Protein AF-A0A7S3U8T9-F1 (afdb_monomer)

Secondary structure (DSSP, 8-state):
-EETTTTEE--HHHHHHHHHTSS-HHHHHHHHEEEP-PPPPPSS---SSHHHHHHHHHHHHT--HHIIIIIIHHHHHHSSPPP--S---SPPGGG-SS---GGGG-PPP---SSSPPP-TTTSGGG----EEESPPPPTT--SGGGT--TTS--PEEEESSS---HHHH-

Structure (mmCIF, N/CA/C/O backbone):
data_AF-A0A7S3U8T9-F1
#
_entry.id   AF-A0A7S3U8T9-F1
#
loop_
_atom_site.group_PDB
_atom_site.id
_atom_site.type_symbol
_atom_site.label_atom_id
_atom_site.label_alt_id
_atom_site.label_comp_id
_atom_site.label_asym_id
_atom_site.label_entity_id
_atom_site.label_seq_id
_atom_site.pdbx_PDB_ins_code
_atom_site.Cartn_x
_atom_site.Cartn_y
_atom_site.Cartn_z
_atom_site.occupancy
_atom_site.B_iso_or_equiv
_atom_site.auth_seq_id
_atom_site.auth_comp_id
_atom_site.auth_asym_id
_atom_site.auth_atom_id
_atom_site.pdbx_PDB_model_num
ATOM 1 N N . SER A 1 1 ? -27.864 5.987 17.375 1.00 81.19 1 SER A N 1
ATOM 2 C CA . SER A 1 1 ? -28.529 4.664 17.308 1.00 81.19 1 SER A CA 1
ATOM 3 C C . SER A 1 1 ? -29.597 4.604 18.383 1.00 81.19 1 SER A C 1
ATOM 5 O O . SER A 1 1 ? -29.453 5.324 19.360 1.00 81.19 1 SER A O 1
ATOM 7 N N . ILE A 1 2 ? -30.648 3.801 18.229 1.00 90.06 2 ILE A N 1
ATOM 8 C CA . ILE A 1 2 ? -31.698 3.668 19.253 1.00 90.06 2 ILE A CA 1
ATOM 9 C C . ILE A 1 2 ? -31.486 2.351 20.003 1.00 90.06 2 ILE A C 1
ATOM 11 O O . ILE A 1 2 ? -31.355 1.302 19.371 1.00 90.06 2 ILE A O 1
ATOM 15 N N . ASP A 1 3 ? -31.452 2.402 21.333 1.00 90.38 3 ASP A N 1
ATOM 16 C CA . ASP A 1 3 ? -31.543 1.209 22.173 1.00 90.38 3 ASP A CA 1
ATOM 17 C C . ASP A 1 3 ? -33.023 0.847 22.339 1.00 90.38 3 ASP A C 1
ATOM 19 O O . ASP A 1 3 ? -33.784 1.548 22.998 1.00 90.38 3 ASP A O 1
ATOM 23 N N . LEU A 1 4 ? -33.455 -0.243 21.703 1.00 93.12 4 LEU A N 1
ATOM 24 C CA . LEU A 1 4 ? -34.861 -0.661 21.709 1.00 93.12 4 LEU A CA 1
ATOM 25 C C . LEU A 1 4 ? -35.335 -1.172 23.075 1.00 93.12 4 LEU A C 1
ATOM 27 O O . LEU A 1 4 ? -36.539 -1.264 23.298 1.00 93.12 4 LEU A O 1
ATOM 31 N N . SER A 1 5 ? -34.412 -1.532 23.970 1.00 92.19 5 SER A N 1
ATOM 32 C CA . SER A 1 5 ? -34.757 -2.028 25.301 1.00 92.19 5 SER A CA 1
ATOM 33 C C . SER A 1 5 ? -35.030 -0.893 26.285 1.00 92.19 5 SER A C 1
ATOM 35 O O . SER A 1 5 ? -35.955 -0.996 27.088 1.00 92.19 5 SER A O 1
ATOM 37 N N . THR A 1 6 ? -34.265 0.197 26.196 1.00 88.38 6 THR A N 1
ATOM 38 C CA . THR A 1 6 ? -34.438 1.388 27.043 1.00 88.38 6 THR A CA 1
ATOM 39 C C . THR A 1 6 ? -35.268 2.481 26.368 1.00 88.38 6 THR A C 1
ATOM 41 O O . THR A 1 6 ? -35.779 3.365 27.047 1.00 88.38 6 THR A O 1
ATOM 44 N N . GLY A 1 7 ? -35.439 2.416 25.044 1.00 90.56 7 GLY A N 1
ATOM 45 C CA . GLY A 1 7 ? -36.113 3.437 24.239 1.00 90.56 7 GLY A CA 1
ATOM 46 C C . GLY A 1 7 ? -35.272 4.697 24.010 1.00 90.56 7 GLY A C 1
ATOM 47 O O . GLY A 1 7 ? -35.795 5.697 23.522 1.00 90.56 7 GLY A O 1
ATOM 48 N N . GLU A 1 8 ? -33.987 4.677 24.364 1.00 90.88 8 GLU A N 1
ATOM 49 C CA . GLU A 1 8 ? -33.128 5.860 24.344 1.00 90.88 8 GLU A CA 1
ATOM 50 C C . GLU A 1 8 ? -32.396 6.024 23.008 1.00 90.88 8 GLU A C 1
ATOM 52 O O . GLU A 1 8 ? -31.903 5.064 22.403 1.00 90.88 8 GLU A O 1
ATOM 57 N N . LEU A 1 9 ? -32.283 7.276 22.560 1.00 93.00 9 LEU A N 1
ATOM 58 C CA . LEU A 1 9 ? -31.386 7.652 21.475 1.00 93.00 9 LEU A CA 1
ATOM 59 C C . LEU A 1 9 ? -29.978 7.835 22.045 1.00 93.00 9 LEU A C 1
ATOM 61 O O . LEU A 1 9 ? -29.757 8.684 22.901 1.00 93.00 9 LEU A O 1
ATOM 65 N N . VAL A 1 10 ? -29.025 7.062 21.535 1.00 92.50 10 VAL A N 1
ATOM 66 C CA . VAL A 1 10 ? -27.615 7.129 21.930 1.00 92.50 10 VAL A CA 1
ATOM 67 C C . VAL A 1 10 ? -26.796 7.742 20.795 1.00 92.50 10 VAL A C 1
ATOM 69 O O . VAL A 1 10 ? -26.878 7.281 19.644 1.00 92.50 10 VAL A O 1
ATOM 72 N N . GLU A 1 11 ? -26.003 8.767 21.106 1.00 94.94 11 GLU A N 1
ATOM 73 C CA . GLU A 1 11 ? -25.120 9.429 20.144 1.00 94.94 11 GLU A CA 1
ATOM 74 C C . GLU A 1 11 ? -23.893 8.574 19.786 1.00 94.94 11 GLU A C 1
ATOM 76 O O . GLU A 1 11 ? -23.513 7.638 20.492 1.00 94.94 11 GLU A O 1
ATOM 81 N N . ASP A 1 12 ? -23.257 8.884 18.654 1.00 95.44 12 ASP A N 1
ATOM 82 C CA . ASP A 1 12 ? -22.122 8.117 18.122 1.00 95.44 12 ASP A CA 1
ATOM 83 C C . ASP A 1 12 ? -20.931 8.053 19.099 1.00 95.44 12 ASP A C 1
ATOM 85 O O . ASP A 1 12 ? -20.367 6.979 19.334 1.00 95.44 12 ASP A O 1
ATOM 89 N N . MET A 1 13 ? -20.585 9.182 19.725 1.00 95.31 13 MET A N 1
ATOM 90 C CA . MET A 1 13 ? -19.470 9.256 20.675 1.00 95.31 13 MET A CA 1
ATOM 91 C C . MET A 1 13 ? -19.731 8.456 21.951 1.00 95.31 13 MET A C 1
ATOM 93 O O . MET A 1 13 ? -18.811 7.814 22.466 1.00 95.31 13 MET A O 1
ATOM 97 N N . ASP A 1 14 ? -20.973 8.428 22.429 1.00 93.38 14 ASP A N 1
ATOM 98 C CA . ASP A 1 14 ? -21.360 7.653 23.608 1.00 93.38 14 ASP A CA 1
ATOM 99 C C . ASP A 1 14 ? -21.287 6.152 23.327 1.00 93.38 14 ASP A C 1
ATOM 101 O O . ASP A 1 14 ? -20.745 5.386 24.129 1.00 93.38 14 ASP A O 1
ATOM 105 N N . ILE A 1 15 ? -21.746 5.725 22.143 1.00 93.75 15 ILE A N 1
ATOM 106 C CA . ILE A 1 15 ? -21.637 4.330 21.696 1.00 93.75 15 ILE A CA 1
ATOM 107 C C . ILE A 1 15 ? -20.165 3.914 21.637 1.00 93.75 15 ILE A C 1
ATOM 109 O O . ILE A 1 15 ? -19.788 2.892 22.221 1.00 93.75 15 ILE A O 1
ATOM 113 N N . LYS A 1 16 ? -19.315 4.704 20.972 1.00 95.19 16 LYS A N 1
ATOM 114 C CA . LYS A 1 16 ? -17.876 4.417 20.848 1.00 95.19 16 LYS A CA 1
ATOM 115 C C . LYS A 1 16 ? -17.190 4.378 22.210 1.00 95.19 16 LYS A C 1
ATOM 117 O O . LYS A 1 16 ? -16.428 3.449 22.476 1.00 95.19 16 LYS A O 1
ATOM 122 N N . SER A 1 17 ? -17.505 5.323 23.092 1.00 94.75 17 SER A N 1
ATOM 123 C CA . SER A 1 17 ? -16.944 5.392 24.446 1.00 94.75 17 SER A CA 1
ATOM 124 C C . SER A 1 17 ? -17.340 4.180 25.287 1.00 94.75 17 SER A C 1
ATOM 126 O O . SER A 1 17 ? -16.475 3.537 25.885 1.00 94.75 17 SER A O 1
ATOM 128 N N . ARG A 1 18 ? -18.622 3.794 25.268 1.00 93.25 18 ARG A N 1
ATOM 129 C CA . ARG A 1 18 ? -19.123 2.598 25.959 1.00 93.25 18 ARG A CA 1
ATOM 130 C C . ARG A 1 18 ? -18.425 1.331 25.470 1.00 93.25 18 ARG A C 1
ATOM 132 O O . ARG A 1 18 ? -18.063 0.486 26.285 1.00 93.25 18 ARG A O 1
ATOM 139 N N . MET A 1 19 ? -18.221 1.191 24.160 1.00 92.62 19 MET A N 1
ATOM 140 C CA . MET A 1 19 ? -17.528 0.029 23.591 1.00 92.62 19 MET A CA 1
ATOM 141 C C . MET A 1 19 ? -16.041 0.017 23.952 1.00 92.62 19 MET A C 1
ATOM 143 O O . MET A 1 19 ? -15.537 -1.012 24.398 1.00 92.62 19 MET A O 1
ATOM 147 N N . ALA A 1 20 ? -15.354 1.157 23.851 1.00 93.19 20 ALA A N 1
ATOM 148 C CA . ALA A 1 20 ? -13.933 1.280 24.172 1.00 93.19 20 ALA A CA 1
ATOM 149 C C . ALA A 1 20 ? -13.612 1.004 25.654 1.00 93.19 20 ALA A C 1
ATOM 151 O O . ALA A 1 20 ? -12.497 0.598 25.973 1.00 93.19 20 ALA A O 1
ATOM 152 N N . GLN A 1 21 ? -14.575 1.193 26.560 1.00 94.56 21 GLN A N 1
ATOM 153 C CA . GLN A 1 21 ? -14.406 0.949 27.997 1.00 94.56 21 GLN A CA 1
ATOM 154 C C . GLN A 1 21 ? -14.669 -0.504 28.423 1.00 94.56 21 GLN A C 1
ATOM 156 O O . GLN A 1 21 ? -14.338 -0.871 29.549 1.00 94.56 21 GLN A O 1
ATOM 161 N N . LYS A 1 22 ? -15.221 -1.364 27.551 1.00 92.44 22 LYS A N 1
ATOM 162 C CA . LYS A 1 22 ? -15.535 -2.766 27.901 1.00 92.44 22 LYS A CA 1
ATOM 163 C C . LYS A 1 22 ? -14.311 -3.576 28.333 1.00 92.44 22 LYS A C 1
ATOM 165 O O . LYS A 1 22 ? -14.445 -4.522 29.112 1.00 92.44 22 LYS A O 1
ATOM 170 N N . LYS A 1 23 ? -13.136 -3.251 27.791 1.00 88.38 23 LYS A N 1
ATOM 171 C CA . LYS A 1 23 ? -11.862 -3.944 28.018 1.00 88.38 23 LYS A CA 1
ATOM 172 C C . LYS A 1 23 ? -10.708 -2.937 27.983 1.00 88.38 23 LYS A C 1
ATOM 174 O O . LYS A 1 23 ? -10.846 -1.871 27.387 1.00 88.38 23 LYS A O 1
ATOM 179 N N . PRO A 1 24 ? -9.539 -3.259 28.564 1.00 90.44 24 PRO A N 1
ATOM 180 C CA . PRO A 1 24 ? -8.389 -2.359 28.570 1.00 90.44 24 PRO A CA 1
ATOM 181 C C . PRO A 1 24 ? -7.636 -2.373 27.224 1.00 90.44 24 PRO A C 1
ATOM 183 O O . PRO A 1 24 ? -6.435 -2.638 27.181 1.00 90.44 24 PRO A O 1
ATOM 186 N N . TYR A 1 25 ? -8.316 -2.060 26.112 1.00 88.19 25 TYR A N 1
ATOM 187 C CA . TYR A 1 25 ? -7.742 -2.105 24.756 1.00 88.19 25 TYR A CA 1
ATOM 188 C C . TYR A 1 25 ? -6.464 -1.268 24.626 1.00 88.19 25 TYR A C 1
ATOM 190 O O . TYR A 1 25 ? -5.516 -1.684 23.969 1.00 88.19 25 TYR A O 1
ATOM 198 N N . LYS A 1 26 ? -6.393 -0.117 25.309 1.00 90.00 26 LYS A N 1
ATOM 199 C CA . LYS A 1 26 ? -5.191 0.732 25.338 1.00 90.00 26 LYS A CA 1
ATOM 200 C C . LYS A 1 26 ? -3.969 0.006 25.910 1.00 90.00 26 LYS A C 1
ATOM 202 O O . LYS A 1 26 ? -2.874 0.163 25.377 1.00 90.00 26 LYS A O 1
ATOM 207 N N . ALA A 1 27 ? -4.150 -0.775 26.978 1.00 88.06 27 ALA A N 1
ATOM 208 C CA . ALA A 1 27 ? -3.072 -1.571 27.558 1.00 88.06 27 ALA A CA 1
ATOM 209 C C . ALA A 1 27 ? -2.650 -2.680 26.587 1.00 88.06 27 ALA A C 1
ATOM 211 O O . ALA A 1 27 ? -1.469 -2.827 26.304 1.00 88.06 27 ALA A O 1
ATOM 212 N N . TRP A 1 28 ? -3.617 -3.367 25.974 1.00 86.06 28 TRP A N 1
ATOM 213 C CA . TRP A 1 28 ? -3.331 -4.410 24.986 1.00 86.06 28 TRP A CA 1
ATOM 214 C C . TRP A 1 28 ? -2.550 -3.876 23.783 1.00 86.06 28 TRP A C 1
ATOM 216 O O . TRP A 1 28 ? -1.542 -4.459 23.401 1.00 86.06 28 TRP A O 1
ATOM 226 N N . VAL A 1 29 ? -2.951 -2.739 23.209 1.00 86.56 29 VAL A N 1
ATOM 227 C CA . VAL A 1 29 ? -2.203 -2.126 22.101 1.00 86.56 29 VAL A CA 1
ATOM 228 C C . VAL A 1 29 ? -0.775 -1.790 22.529 1.00 86.56 29 VAL A C 1
ATOM 230 O O . VAL A 1 29 ? 0.151 -2.044 21.767 1.00 86.56 29 VAL A O 1
ATOM 233 N N . LYS A 1 30 ? -0.574 -1.263 23.743 1.00 86.62 30 LYS A N 1
ATOM 234 C CA . LYS A 1 30 ? 0.764 -0.950 24.261 1.00 86.62 30 LYS A CA 1
ATOM 235 C C . LYS A 1 30 ? 1.633 -2.201 24.437 1.00 86.62 30 LYS A C 1
ATOM 237 O O . LYS A 1 30 ? 2.822 -2.149 24.144 1.00 86.62 30 LYS A O 1
ATOM 242 N N . ASP A 1 31 ? 1.046 -3.298 24.902 1.00 83.12 31 ASP A N 1
ATOM 243 C CA . ASP A 1 31 ? 1.787 -4.515 25.242 1.00 83.12 31 ASP A CA 1
ATOM 244 C C . ASP A 1 31 ? 2.076 -5.400 24.017 1.00 83.12 31 ASP A C 1
ATOM 246 O O . ASP A 1 31 ? 3.097 -6.093 23.981 1.00 83.12 31 ASP A O 1
ATOM 250 N N . PHE A 1 32 ? 1.196 -5.380 23.006 1.00 79.12 32 PHE A N 1
ATOM 251 C CA . PHE A 1 32 ? 1.265 -6.286 21.851 1.00 79.12 32 PHE A CA 1
ATOM 252 C C . PHE A 1 32 ? 1.717 -5.629 20.550 1.00 79.12 32 PHE A C 1
ATOM 254 O O . PHE A 1 32 ? 2.144 -6.348 19.647 1.00 79.12 32 PHE A O 1
ATOM 261 N N . ARG A 1 33 ? 1.633 -4.301 20.417 1.00 86.94 33 ARG A N 1
ATOM 262 C CA . ARG A 1 33 ? 2.105 -3.595 19.220 1.00 86.94 33 ARG A CA 1
ATOM 263 C C . ARG A 1 33 ? 3.498 -3.040 19.461 1.00 86.94 33 ARG A C 1
ATOM 265 O O . ARG A 1 33 ? 3.675 -2.100 20.233 1.00 86.94 33 ARG A O 1
ATOM 272 N N . GLN A 1 34 ? 4.468 -3.567 18.733 1.00 89.44 34 GLN A N 1
ATOM 273 C CA . GLN A 1 34 ? 5.808 -3.008 18.672 1.00 89.44 34 GLN A CA 1
ATOM 274 C C . GLN A 1 34 ? 5.912 -2.129 17.429 1.00 89.44 34 GLN A C 1
ATOM 276 O O . GLN A 1 34 ? 5.692 -2.611 16.324 1.00 89.44 34 GLN A O 1
ATOM 281 N N . LYS A 1 35 ? 6.222 -0.841 17.599 1.00 91.12 35 LYS A N 1
ATOM 282 C CA . LYS A 1 35 ? 6.511 0.038 16.461 1.00 91.12 35 LYS A CA 1
ATOM 283 C C . LYS A 1 35 ? 7.896 -0.313 15.911 1.00 91.12 35 LYS A C 1
ATOM 285 O O . LYS A 1 35 ? 8.852 -0.337 16.686 1.00 91.12 35 LYS A O 1
ATOM 290 N N . PHE A 1 36 ? 7.982 -0.590 14.616 1.00 91.12 36 PHE A N 1
ATOM 291 C CA . PHE A 1 36 ? 9.250 -0.710 13.910 1.00 91.12 36 PHE A CA 1
ATOM 292 C C . PHE A 1 36 ? 9.885 0.679 13.758 1.00 91.12 36 PHE A C 1
ATOM 294 O O . PHE A 1 36 ? 9.180 1.665 13.535 1.00 91.12 36 PHE A O 1
ATOM 301 N N . GLN A 1 37 ? 11.196 0.770 13.963 1.00 89.25 37 GLN A N 1
ATOM 302 C CA . GLN A 1 37 ? 11.942 2.017 13.826 1.00 89.25 37 GLN A CA 1
ATOM 303 C C . GLN A 1 37 ? 12.848 1.886 12.614 1.00 89.25 37 GLN A C 1
ATOM 305 O O . GLN A 1 37 ? 13.776 1.083 12.654 1.00 89.25 37 GLN A O 1
ATOM 310 N N . ASN A 1 38 ? 12.567 2.671 11.575 1.00 85.00 38 ASN A N 1
ATOM 311 C CA . ASN A 1 38 ? 13.392 2.668 10.378 1.00 85.00 38 ASN A CA 1
ATOM 312 C C . ASN A 1 38 ? 14.789 3.206 10.716 1.00 85.00 38 ASN A C 1
ATOM 314 O O . ASN A 1 38 ? 14.936 4.214 11.415 1.00 85.00 38 ASN A O 1
ATOM 318 N N . GLN A 1 39 ? 15.802 2.520 10.221 1.00 85.44 39 GLN A N 1
ATOM 319 C CA . GLN A 1 39 ? 17.191 2.923 10.217 1.00 85.44 39 GLN A CA 1
ATOM 320 C C . GLN A 1 39 ? 17.460 3.795 8.993 1.00 85.44 39 GLN A C 1
ATOM 322 O O . GLN A 1 39 ? 16.835 3.640 7.946 1.00 85.44 39 GLN A O 1
ATOM 327 N N . GLU A 1 40 ? 18.430 4.699 9.106 1.00 82.81 40 GLU A N 1
ATOM 328 C CA . GLU A 1 40 ? 18.883 5.464 7.946 1.00 82.81 40 GLU A CA 1
ATOM 329 C C . GLU A 1 40 ? 19.418 4.506 6.875 1.00 82.81 40 GLU A C 1
ATOM 331 O O . GLU A 1 40 ? 20.266 3.662 7.208 1.00 82.81 40 GLU A O 1
ATOM 336 N N . PRO A 1 41 ? 18.990 4.635 5.606 1.00 76.12 41 PRO A N 1
ATOM 337 C CA . PRO A 1 41 ? 19.434 3.751 4.541 1.00 76.12 41 PRO A CA 1
ATOM 338 C C . PRO A 1 41 ? 20.962 3.698 4.460 1.00 76.12 41 PRO A C 1
ATOM 340 O O . PRO A 1 41 ? 21.693 4.596 4.900 1.00 76.12 41 PRO A O 1
ATOM 343 N N . MET A 1 42 ? 21.487 2.583 3.960 1.00 66.88 42 MET A N 1
ATOM 344 C CA . MET A 1 42 ? 22.919 2.480 3.704 1.00 66.88 42 MET A CA 1
ATOM 345 C C . MET A 1 42 ? 23.333 3.579 2.715 1.00 66.88 42 MET A C 1
ATOM 347 O O . MET A 1 42 ? 22.601 3.887 1.778 1.00 66.88 42 MET A O 1
ATOM 351 N N . GLY A 1 43 ? 24.505 4.189 2.935 1.00 63.47 43 GLY A N 1
ATOM 352 C CA . GLY A 1 43 ? 25.157 4.980 1.887 1.00 63.47 43 GLY A CA 1
ATOM 353 C C . GLY A 1 43 ? 25.546 4.079 0.708 1.00 63.47 43 GLY A C 1
ATOM 354 O O . GLY A 1 43 ? 25.098 2.940 0.637 1.00 63.47 43 GLY A O 1
ATOM 355 N N . LYS A 1 44 ? 26.415 4.541 -0.205 1.00 57.50 44 LYS A N 1
ATOM 356 C CA . LYS A 1 44 ? 26.964 3.669 -1.264 1.00 57.50 44 LYS A CA 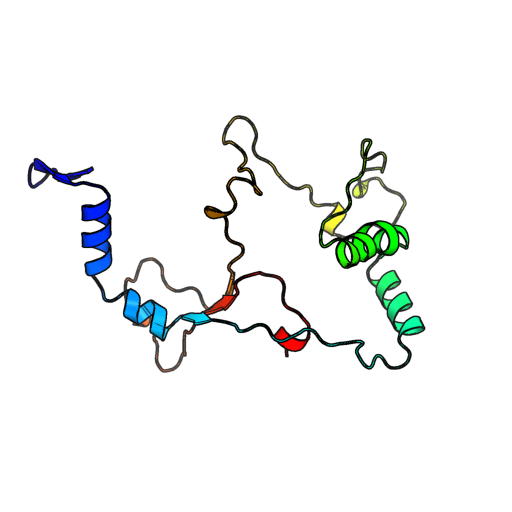1
ATOM 357 C C . LYS A 1 44 ? 27.512 2.384 -0.628 1.00 57.50 44 LYS A C 1
ATOM 359 O O . LYS A 1 44 ? 28.540 2.438 0.044 1.00 57.50 44 LYS A O 1
ATOM 364 N N . GLY A 1 45 ? 26.785 1.277 -0.780 1.00 53.38 45 GLY A N 1
ATOM 365 C CA . GLY A 1 45 ? 27.176 -0.013 -0.232 1.00 53.38 45 GLY A CA 1
ATOM 366 C C . GLY A 1 45 ? 28.506 -0.449 -0.833 1.00 53.38 45 GLY A C 1
ATOM 367 O O . GLY A 1 45 ? 28.833 -0.093 -1.968 1.00 53.38 45 GLY A O 1
ATOM 368 N N . GLU A 1 46 ? 29.281 -1.219 -0.076 1.00 51.56 46 GLU A N 1
ATOM 369 C CA . GLU A 1 46 ? 30.486 -1.882 -0.574 1.00 51.56 46 GLU A CA 1
ATOM 370 C C . GLU A 1 46 ? 30.086 -3.031 -1.516 1.00 51.56 46 GLU A C 1
ATOM 372 O O . GLU A 1 46 ? 30.210 -4.209 -1.193 1.00 51.56 46 GLU A O 1
ATOM 377 N N . MET A 1 47 ? 29.569 -2.706 -2.703 1.00 52.72 47 MET A N 1
ATOM 378 C CA . MET A 1 47 ? 29.520 -3.680 -3.789 1.00 52.72 47 MET A CA 1
ATOM 379 C C . MET A 1 47 ? 30.952 -3.924 -4.268 1.00 52.72 47 MET A C 1
ATOM 381 O O . MET A 1 47 ? 31.692 -2.993 -4.590 1.00 52.72 47 MET A O 1
ATOM 385 N N . THR A 1 48 ? 31.365 -5.188 -4.290 1.00 48.28 48 THR A N 1
ATOM 386 C CA . THR A 1 48 ? 32.668 -5.577 -4.835 1.00 48.28 48 THR A CA 1
ATOM 387 C C . THR A 1 48 ? 32.539 -5.572 -6.364 1.00 48.28 48 THR A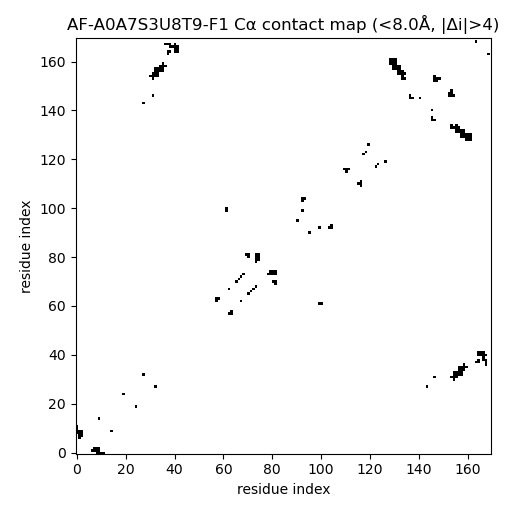 C 1
ATOM 389 O O . THR A 1 48 ? 31.848 -6.415 -6.909 1.00 48.28 48 THR A O 1
ATOM 392 N N . ASP A 1 49 ? 33.148 -4.584 -7.027 1.00 53.09 49 ASP A N 1
ATOM 393 C CA . ASP A 1 49 ? 32.987 -4.227 -8.460 1.00 53.09 49 ASP A CA 1
ATOM 394 C C . ASP A 1 49 ? 31.539 -3.826 -8.873 1.00 53.09 49 ASP A C 1
ATOM 396 O O . ASP A 1 49 ? 30.870 -4.532 -9.634 1.00 53.09 49 ASP A O 1
ATOM 400 N N . PRO A 1 50 ? 31.035 -2.672 -8.376 1.00 60.78 50 PRO A N 1
ATOM 401 C CA . PRO A 1 50 ? 29.618 -2.296 -8.425 1.00 60.78 50 PRO A CA 1
ATOM 402 C C . PRO A 1 50 ? 29.005 -2.261 -9.824 1.00 60.78 50 PRO A C 1
ATOM 404 O O . PRO A 1 50 ? 27.871 -2.682 -9.999 1.00 60.78 50 PRO A O 1
ATOM 407 N N . GLU A 1 51 ? 29.727 -1.765 -10.830 1.00 59.91 51 GLU A N 1
ATOM 408 C CA . GLU A 1 51 ? 29.130 -1.467 -12.140 1.00 59.91 51 GLU A CA 1
ATOM 409 C C . GLU A 1 51 ? 28.881 -2.721 -12.986 1.00 59.91 51 GLU A C 1
ATOM 411 O O . GLU A 1 51 ? 27.849 -2.832 -13.648 1.00 59.91 51 GLU A O 1
ATOM 416 N N . LYS A 1 52 ? 29.810 -3.688 -12.971 1.00 62.53 52 LYS A N 1
ATOM 417 C CA . LYS A 1 52 ? 29.666 -4.913 -13.775 1.00 62.53 52 LYS A CA 1
ATOM 418 C C . LYS A 1 52 ? 28.641 -5.866 -13.190 1.00 62.53 52 LYS A C 1
ATOM 420 O O . LYS A 1 52 ? 27.948 -6.530 -13.960 1.00 62.53 52 LYS A O 1
ATOM 425 N N . ASP A 1 53 ? 28.555 -5.946 -11.869 1.00 77.50 53 ASP A N 1
ATOM 426 C CA . ASP A 1 53 ? 27.592 -6.823 -11.218 1.00 77.50 53 ASP A CA 1
ATOM 427 C C . ASP A 1 53 ? 26.199 -6.185 -11.171 1.00 77.50 53 ASP A C 1
ATOM 429 O O . ASP A 1 53 ? 25.228 -6.887 -11.445 1.00 77.50 53 ASP A O 1
ATOM 433 N N . LEU A 1 54 ? 26.081 -4.865 -10.973 1.00 84.12 54 LEU A N 1
ATOM 434 C CA . LEU A 1 54 ? 24.790 -4.168 -11.029 1.00 84.12 54 LEU A CA 1
ATOM 435 C C . LEU A 1 54 ? 24.136 -4.288 -12.407 1.00 84.12 54 LEU A C 1
ATOM 437 O O . LEU A 1 54 ? 23.012 -4.772 -12.489 1.00 84.12 54 LEU A O 1
ATOM 441 N N . LEU A 1 55 ? 24.855 -3.960 -13.489 1.00 87.75 55 LEU A N 1
ATOM 442 C CA . LEU A 1 55 ? 24.296 -4.039 -14.844 1.00 87.75 55 LEU A CA 1
ATOM 443 C C . LEU A 1 55 ? 23.842 -5.465 -15.192 1.00 87.75 55 LEU A C 1
ATOM 445 O O . LEU A 1 55 ? 22.830 -5.672 -15.860 1.00 87.75 55 LEU A O 1
ATOM 449 N N . ARG A 1 56 ? 24.585 -6.480 -14.733 1.00 89.62 56 ARG A N 1
ATOM 450 C CA . ARG A 1 56 ? 24.193 -7.885 -14.909 1.00 89.62 56 ARG A CA 1
ATOM 451 C C . ARG A 1 56 ? 22.902 -8.208 -14.166 1.00 89.62 56 ARG A C 1
ATOM 453 O O . ARG A 1 56 ? 22.055 -8.894 -14.734 1.00 89.62 56 ARG A O 1
ATOM 460 N N . TRP A 1 57 ? 22.755 -7.740 -12.929 1.00 89.31 57 TRP A N 1
ATOM 461 C CA . TRP A 1 57 ? 21.539 -7.936 -12.143 1.00 89.31 57 TRP A CA 1
ATOM 462 C C . TRP A 1 57 ? 20.346 -7.183 -12.726 1.00 89.31 57 TRP A C 1
ATOM 464 O O . TRP A 1 57 ? 19.277 -7.774 -12.848 1.00 89.31 57 TRP A O 1
ATOM 474 N N . GLU A 1 58 ? 20.527 -5.937 -13.156 1.00 91.19 58 GLU A N 1
ATOM 475 C CA . GLU A 1 58 ? 19.502 -5.134 -13.829 1.00 91.19 58 GLU A CA 1
ATOM 476 C C . GLU A 1 58 ? 18.973 -5.856 -15.073 1.00 91.19 58 GLU A C 1
ATOM 478 O O . GLU A 1 58 ? 17.770 -6.102 -15.182 1.00 91.19 58 GLU A O 1
ATOM 483 N N . LEU A 1 59 ? 19.873 -6.311 -15.953 1.00 90.31 59 LEU A N 1
ATOM 484 C CA . LEU A 1 59 ? 19.505 -7.081 -17.144 1.00 90.31 59 LEU A CA 1
ATOM 485 C C . LEU A 1 59 ? 18.819 -8.408 -16.795 1.00 90.31 59 LEU A C 1
ATOM 487 O O . LEU A 1 59 ? 17.850 -8.787 -17.450 1.00 90.31 59 LEU A O 1
ATOM 491 N N . ALA A 1 60 ? 19.298 -9.121 -15.771 1.00 91.00 60 ALA A N 1
ATOM 492 C CA . ALA A 1 60 ? 18.704 -10.387 -15.338 1.00 91.00 60 ALA A CA 1
ATOM 493 C C . ALA A 1 60 ? 17.294 -10.210 -14.749 1.00 91.00 60 ALA A C 1
ATOM 495 O O . ALA A 1 60 ? 16.447 -11.085 -14.923 1.00 91.00 60 ALA A O 1
ATOM 496 N N . MET A 1 61 ? 17.039 -9.083 -14.078 1.00 91.69 61 MET A N 1
ATOM 497 C CA . MET A 1 61 ? 15.731 -8.721 -13.524 1.00 91.69 61 MET A CA 1
ATOM 498 C C . MET A 1 61 ? 14.802 -8.067 -14.559 1.00 91.69 61 MET A C 1
ATOM 500 O O . MET A 1 61 ? 13.626 -7.855 -14.271 1.00 91.69 61 MET A O 1
ATOM 504 N N . GLY A 1 62 ? 15.301 -7.799 -15.770 1.00 91.88 62 GLY A N 1
ATOM 505 C CA . GLY A 1 62 ? 14.521 -7.254 -16.879 1.00 91.88 62 GLY A CA 1
ATOM 506 C C . GLY A 1 62 ? 14.422 -5.728 -16.905 1.00 91.88 62 GLY A C 1
ATOM 507 O O . GLY A 1 62 ? 13.561 -5.216 -17.615 1.00 91.88 62 GLY A O 1
ATOM 508 N N . TYR A 1 63 ? 15.282 -5.010 -16.176 1.00 93.12 63 TYR A N 1
ATOM 509 C CA . TYR A 1 63 ? 15.370 -3.552 -16.274 1.00 93.12 63 TYR A CA 1
ATOM 510 C C . TYR A 1 63 ? 15.922 -3.136 -17.638 1.00 93.12 63 TYR A C 1
ATOM 512 O O . TYR A 1 63 ? 16.933 -3.661 -18.117 1.00 93.12 63 TYR A O 1
ATOM 520 N N . SER A 1 64 ? 15.266 -2.160 -18.253 1.00 91.75 64 SER A N 1
ATOM 521 C CA . SER A 1 64 ? 15.764 -1.447 -19.421 1.00 91.75 64 SER A CA 1
ATOM 522 C C . SER A 1 64 ? 16.409 -0.118 -19.024 1.00 91.75 64 SER A C 1
ATOM 524 O O . SER A 1 64 ? 16.167 0.411 -17.941 1.00 91.75 64 SER A O 1
ATOM 526 N N . ALA A 1 65 ? 17.203 0.455 -19.931 1.00 92.06 65 ALA A N 1
ATOM 527 C CA . ALA A 1 65 ? 17.764 1.791 -19.730 1.00 92.06 65 ALA A CA 1
ATOM 528 C C . ALA A 1 65 ? 16.664 2.852 -19.529 1.00 92.06 65 ALA A C 1
ATOM 530 O O . ALA A 1 65 ? 16.814 3.739 -18.700 1.00 92.06 65 ALA A O 1
ATOM 531 N N . GLU A 1 66 ? 15.525 2.719 -20.223 1.00 92.00 66 GLU A N 1
ATOM 532 C CA . GLU A 1 66 ? 14.374 3.616 -20.047 1.00 92.00 66 GLU A CA 1
ATOM 533 C C . GLU A 1 66 ? 13.789 3.527 -18.629 1.00 92.00 66 GLU A C 1
ATOM 535 O O . GLU A 1 66 ? 13.418 4.553 -18.064 1.00 92.00 66 GLU A O 1
ATOM 540 N N . ASP A 1 67 ? 13.735 2.333 -18.026 1.00 93.12 67 ASP A N 1
ATOM 541 C CA . ASP A 1 67 ? 13.232 2.167 -16.655 1.00 93.12 67 ASP A CA 1
ATOM 542 C C . ASP A 1 67 ? 14.126 2.901 -15.645 1.00 93.12 67 ASP A C 1
ATOM 544 O O . ASP A 1 67 ? 13.629 3.576 -14.742 1.00 93.12 67 ASP A O 1
ATOM 548 N N . ILE A 1 68 ? 15.447 2.811 -15.813 1.00 94.25 68 ILE A N 1
ATOM 549 C CA . ILE A 1 68 ? 16.400 3.478 -14.922 1.00 94.25 68 ILE A CA 1
ATOM 550 C C . ILE A 1 68 ? 16.373 4.996 -15.138 1.00 94.25 68 ILE A C 1
ATOM 552 O O . ILE A 1 68 ? 16.084 5.735 -14.195 1.00 94.25 68 ILE A O 1
ATOM 556 N N . ASP A 1 69 ? 16.592 5.454 -16.370 1.00 93.75 69 ASP A N 1
ATOM 557 C CA . ASP A 1 69 ? 16.766 6.876 -16.690 1.00 93.75 69 ASP A CA 1
ATOM 558 C C . ASP A 1 69 ? 15.451 7.663 -16.550 1.00 93.75 69 ASP A C 1
ATOM 560 O O . ASP A 1 69 ? 15.415 8.787 -16.047 1.00 93.75 69 ASP A O 1
ATOM 564 N N . MET A 1 70 ? 14.327 7.094 -17.002 1.00 94.31 70 MET A N 1
ATOM 565 C CA . MET A 1 70 ? 13.056 7.825 -17.061 1.00 94.31 70 MET A CA 1
ATOM 566 C C . MET A 1 70 ? 12.206 7.650 -15.803 1.00 94.31 70 MET A C 1
ATOM 568 O O . MET A 1 70 ? 11.392 8.528 -15.508 1.00 94.31 70 MET A O 1
ATOM 572 N N . VAL A 1 71 ? 12.364 6.541 -15.070 1.00 95.62 71 VAL A N 1
ATOM 573 C CA . VAL A 1 71 ? 11.522 6.223 -13.906 1.00 95.62 71 VAL A CA 1
ATOM 574 C C . VAL A 1 71 ? 12.313 6.300 -12.606 1.00 95.62 71 VAL A C 1
ATOM 576 O O . VAL A 1 71 ? 12.008 7.154 -11.771 1.00 95.62 71 VAL A O 1
ATOM 579 N N . VAL A 1 72 ? 13.335 5.460 -12.424 1.00 95.25 72 VAL A N 1
ATOM 580 C CA . VAL A 1 72 ? 14.078 5.369 -11.152 1.00 95.25 72 VAL A CA 1
ATOM 581 C C . VAL A 1 72 ? 14.825 6.665 -10.837 1.00 95.25 72 V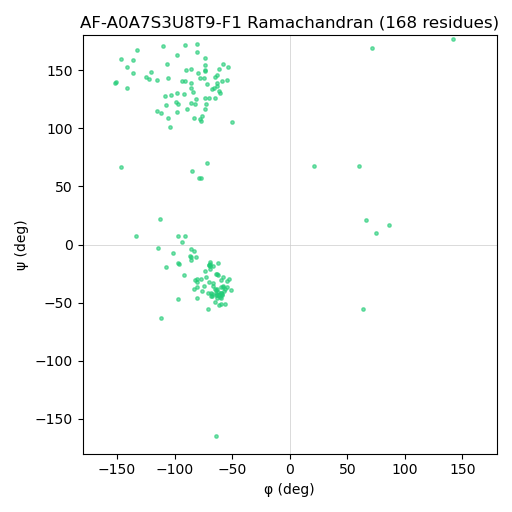AL A C 1
ATOM 583 O O . VAL A 1 72 ? 14.669 7.205 -9.740 1.00 95.25 72 VAL A O 1
ATOM 586 N N . GLU A 1 73 ? 15.587 7.205 -11.790 1.00 94.88 73 GLU A N 1
ATOM 587 C CA . GLU A 1 73 ? 16.338 8.452 -11.609 1.00 94.88 73 GLU A CA 1
ATOM 588 C C . GLU A 1 73 ? 15.397 9.631 -11.311 1.00 94.88 73 GLU A C 1
ATOM 590 O O . GLU A 1 73 ? 15.630 10.405 -10.378 1.00 94.88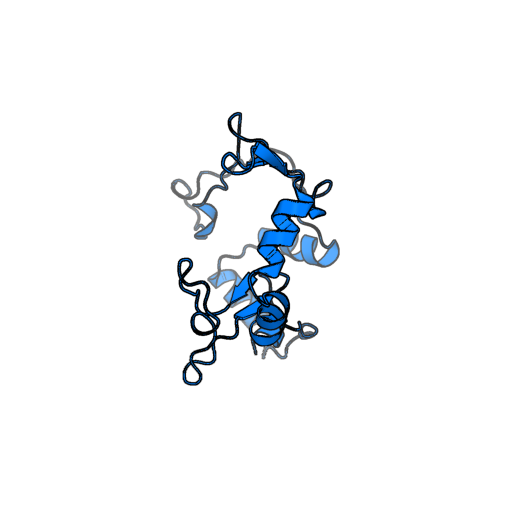 73 GLU A O 1
ATOM 595 N N . SER A 1 74 ? 14.276 9.727 -12.035 1.00 95.19 74 SER A N 1
ATOM 596 C CA . SER A 1 74 ? 13.271 10.774 -11.818 1.00 95.19 74 SER A CA 1
ATOM 597 C C . SER A 1 74 ? 12.681 10.730 -10.403 1.00 95.19 74 SER A C 1
ATOM 599 O O . SER A 1 74 ? 12.607 11.767 -9.730 1.00 95.19 74 SER A O 1
ATOM 601 N N . MET A 1 75 ? 12.330 9.535 -9.913 1.00 96.38 75 MET A N 1
ATOM 602 C CA . MET A 1 75 ? 11.838 9.339 -8.546 1.00 96.38 75 MET A CA 1
ATOM 603 C C . MET A 1 75 ? 12.891 9.702 -7.501 1.00 96.38 75 MET A C 1
ATOM 605 O O . MET A 1 75 ? 12.569 10.387 -6.530 1.00 96.38 75 MET A O 1
ATOM 609 N N . ALA A 1 76 ? 14.146 9.298 -7.712 1.00 94.12 76 ALA A N 1
ATOM 610 C CA . ALA A 1 76 ? 15.241 9.573 -6.785 1.00 94.12 76 ALA A CA 1
ATOM 611 C C . ALA A 1 76 ? 15.553 11.075 -6.664 1.00 94.12 76 ALA A C 1
ATOM 613 O O . ALA A 1 76 ? 15.834 11.560 -5.569 1.00 94.12 76 ALA A O 1
ATOM 614 N N . ILE A 1 77 ? 15.482 11.824 -7.770 1.00 95.06 77 ILE A N 1
ATOM 615 C CA . ILE A 1 77 ? 15.789 13.262 -7.794 1.00 95.06 77 ILE A CA 1
ATOM 616 C C . ILE A 1 77 ? 14.613 14.100 -7.287 1.00 95.06 77 ILE A C 1
ATOM 618 O O . ILE A 1 77 ? 14.803 15.048 -6.524 1.00 95.06 77 ILE A O 1
ATOM 622 N N . THR A 1 78 ? 13.396 13.801 -7.745 1.00 95.44 78 THR A N 1
ATOM 623 C CA . THR A 1 78 ? 12.229 14.671 -7.518 1.00 95.44 78 THR A CA 1
ATOM 624 C C . THR A 1 78 ? 11.372 14.251 -6.327 1.00 95.44 78 THR A C 1
ATOM 626 O O . THR A 1 78 ? 10.546 15.041 -5.862 1.00 95.44 78 THR A O 1
ATOM 629 N N . GLY A 1 79 ? 11.544 13.019 -5.836 1.00 94.12 79 GLY A N 1
ATOM 630 C CA . GLY A 1 79 ? 10.687 12.422 -4.813 1.00 94.12 79 GLY A CA 1
ATOM 631 C C . GLY A 1 79 ? 9.255 12.169 -5.293 1.00 94.12 79 GLY A C 1
ATOM 632 O O . GLY A 1 79 ? 8.337 12.122 -4.475 1.00 94.12 79 GLY A O 1
ATOM 633 N N . ARG A 1 80 ? 9.033 12.086 -6.611 1.00 94.00 80 ARG A N 1
ATOM 634 C CA . ARG A 1 80 ? 7.724 11.865 -7.240 1.00 94.00 80 ARG A CA 1
ATOM 635 C C . ARG A 1 80 ? 7.858 10.933 -8.433 1.00 94.00 80 ARG A C 1
ATOM 637 O O . ARG A 1 80 ? 8.901 10.890 -9.075 1.00 94.00 80 ARG A O 1
ATOM 644 N N . GLU A 1 81 ? 6.783 10.220 -8.743 1.00 94.69 81 GLU A N 1
ATOM 645 C CA . GLU A 1 81 ? 6.713 9.445 -9.979 1.00 94.69 81 GLU A CA 1
ATOM 646 C C . GLU A 1 81 ? 6.787 10.361 -11.218 1.00 94.69 81 GLU A C 1
ATOM 648 O O . GLU A 1 81 ? 6.288 11.497 -11.186 1.00 94.69 81 GLU A O 1
ATOM 653 N N . PRO A 1 82 ? 7.413 9.901 -12.315 1.00 95.94 82 PRO A N 1
ATOM 654 C CA . PRO A 1 82 ? 7.487 10.673 -13.548 1.00 95.94 82 PRO A CA 1
ATOM 655 C C . PRO A 1 82 ? 6.098 10.885 -14.164 1.00 95.94 82 PRO A C 1
ATOM 657 O O . PRO A 1 82 ? 5.239 10.006 -14.160 1.00 95.94 82 PRO A O 1
ATOM 660 N N . THR A 1 83 ? 5.882 12.059 -14.759 1.00 94.88 83 THR A N 1
ATOM 661 C CA . THR A 1 83 ? 4.667 12.350 -15.533 1.00 94.88 83 THR A CA 1
ATOM 662 C C . THR A 1 83 ? 4.946 12.183 -17.023 1.00 94.88 83 THR A C 1
ATOM 664 O O . THR A 1 83 ? 5.806 12.869 -17.574 1.00 94.88 83 THR A O 1
ATOM 667 N N . PHE A 1 84 ? 4.177 11.320 -17.684 1.00 92.94 84 PHE A N 1
ATOM 668 C CA . PHE A 1 84 ? 4.227 11.116 -19.133 1.00 92.94 84 PHE A CA 1
ATOM 669 C C . PHE A 1 84 ? 2.966 11.645 -19.825 1.00 92.94 84 PHE A C 1
ATOM 671 O O . PHE A 1 84 ? 1.988 12.033 -19.187 1.00 92.94 84 PHE A O 1
ATOM 678 N N . SER A 1 85 ? 2.995 11.675 -21.155 1.00 93.25 85 SER A N 1
ATOM 679 C CA . SER A 1 85 ? 1.859 12.062 -21.995 1.00 93.25 85 SER A CA 1
ATOM 680 C C . SER A 1 85 ? 1.671 11.055 -23.131 1.00 93.25 85 SER A C 1
ATOM 682 O O . SER A 1 85 ? 2.571 10.260 -23.391 1.00 93.25 85 SER A O 1
ATOM 684 N N . MET A 1 86 ? 0.525 11.128 -23.819 1.00 95.00 86 MET A N 1
ATOM 685 C CA . MET A 1 86 ? 0.055 10.155 -24.822 1.00 95.00 86 MET A CA 1
ATOM 686 C C . MET A 1 86 ? -0.390 8.807 -24.226 1.00 95.00 86 MET A C 1
ATOM 688 O O . MET A 1 86 ? -0.247 8.551 -23.033 1.00 95.00 86 MET A O 1
ATOM 692 N N . GLY A 1 87 ? -1.033 7.978 -25.053 1.00 91.75 87 GLY A N 1
ATOM 693 C CA . GLY A 1 87 ? -1.471 6.635 -24.670 1.00 91.75 87 GLY A CA 1
ATOM 694 C C . GLY A 1 87 ? -0.337 5.610 -24.725 1.00 91.75 87 GLY A C 1
ATOM 695 O O . GLY A 1 87 ? 0.701 5.849 -25.338 1.00 91.75 87 GLY A O 1
ATOM 696 N N . ASN A 1 88 ? -0.557 4.445 -24.114 1.00 90.94 88 ASN A N 1
ATOM 697 C CA . ASN A 1 88 ? 0.362 3.317 -24.237 1.00 90.94 88 ASN A CA 1
ATOM 698 C C . ASN A 1 88 ? 0.179 2.629 -25.602 1.00 90.94 88 ASN A C 1
ATOM 700 O O . ASN A 1 88 ? -0.814 1.934 -25.806 1.00 90.94 88 ASN A O 1
ATOM 704 N N . ASP A 1 89 ? 1.133 2.834 -26.514 1.00 92.00 89 ASP A N 1
ATOM 705 C CA . ASP A 1 89 ? 1.175 2.222 -27.856 1.00 92.00 89 ASP A CA 1
ATOM 706 C C . ASP A 1 89 ? 1.956 0.888 -27.885 1.00 92.00 89 ASP A C 1
ATOM 708 O O . ASP A 1 89 ? 2.226 0.313 -28.938 1.00 92.00 89 ASP A O 1
ATOM 712 N N . LYS A 1 90 ? 2.367 0.362 -26.722 1.00 87.44 90 LYS A N 1
ATOM 713 C CA . LYS A 1 90 ? 2.985 -0.968 -26.653 1.00 87.44 90 LYS A CA 1
ATOM 714 C C . LYS A 1 90 ? 1.902 -2.046 -26.834 1.00 87.44 90 LYS A C 1
ATOM 716 O O . LYS A 1 90 ? 0.790 -1.888 -26.319 1.00 87.44 90 LYS A O 1
ATOM 721 N N . PRO A 1 91 ? 2.204 -3.168 -27.519 1.00 92.44 91 PRO A N 1
ATOM 722 C CA . PRO A 1 91 ? 1.302 -4.314 -27.530 1.00 92.44 91 PRO A CA 1
ATOM 723 C C . PRO A 1 91 ? 1.054 -4.806 -26.099 1.00 92.44 91 PRO A C 1
ATOM 725 O O . PRO A 1 91 ? 1.887 -4.621 -25.210 1.00 92.44 91 PRO A O 1
ATOM 728 N N . LEU A 1 92 ? -0.080 -5.479 -25.876 1.00 94.50 92 LEU A N 1
ATOM 729 C CA . LEU A 1 92 ? -0.304 -6.199 -24.620 1.00 94.50 92 LEU A CA 1
ATOM 730 C C . LEU A 1 92 ? 0.854 -7.175 -24.387 1.00 94.50 92 LEU A C 1
ATOM 732 O O . LEU A 1 92 ? 1.284 -7.828 -25.336 1.00 94.50 92 LEU A O 1
ATOM 736 N N . ALA A 1 93 ? 1.303 -7.327 -23.139 1.00 94.69 93 ALA A N 1
ATOM 737 C CA . ALA A 1 93 ? 2.467 -8.155 -22.807 1.00 94.69 93 ALA A CA 1
ATOM 738 C C . ALA A 1 93 ? 2.389 -9.576 -23.403 1.00 94.69 93 ALA A C 1
ATOM 740 O O . ALA A 1 93 ? 3.365 -10.081 -23.942 1.00 94.69 93 ALA A O 1
ATOM 741 N N . VAL A 1 94 ? 1.193 -10.181 -23.406 1.00 96.12 94 VAL A N 1
ATOM 742 C CA . VAL A 1 94 ? 0.936 -11.520 -23.976 1.00 96.12 94 VAL A CA 1
ATOM 743 C C . VAL A 1 94 ? 1.032 -11.595 -25.509 1.00 96.12 94 VAL A C 1
ATOM 745 O O . VAL A 1 94 ? 1.189 -12.680 -26.060 1.00 96.12 94 VAL A O 1
ATOM 748 N N . LEU A 1 95 ? 0.899 -10.465 -26.207 1.00 96.69 95 LEU A N 1
ATOM 749 C CA . LEU A 1 95 ? 0.967 -10.364 -27.671 1.00 96.69 95 LEU A CA 1
ATOM 750 C C . LEU A 1 95 ? 2.318 -9.838 -28.168 1.00 96.69 95 LEU A C 1
ATOM 752 O O . LEU A 1 95 ? 2.541 -9.769 -29.374 1.00 96.69 95 LEU A O 1
ATOM 756 N N . SER A 1 96 ? 3.188 -9.409 -27.260 1.00 96.00 96 SER A N 1
ATOM 757 C CA . SER A 1 96 ? 4.474 -8.824 -27.601 1.00 96.00 96 SER A CA 1
ATOM 758 C C . SER A 1 96 ? 5.493 -9.892 -27.985 1.00 96.00 96 SER A C 1
ATOM 760 O O . SER A 1 96 ? 5.557 -10.962 -27.385 1.00 96.00 96 SER A O 1
ATOM 762 N N . GLU A 1 97 ? 6.342 -9.570 -28.960 1.00 94.44 97 GLU A N 1
ATOM 763 C CA . GLU A 1 97 ? 7.506 -10.390 -29.318 1.00 94.44 97 GLU A CA 1
ATOM 764 C C . GLU A 1 97 ? 8.705 -10.143 -28.383 1.00 94.44 97 GLU A C 1
ATOM 766 O O . GLU A 1 97 ? 9.695 -10.874 -28.429 1.00 94.44 97 GLU A O 1
ATOM 771 N N . ARG A 1 98 ? 8.641 -9.099 -27.543 1.00 90.81 98 ARG A N 1
ATOM 772 C CA . ARG A 1 98 ? 9.692 -8.751 -26.578 1.00 90.81 98 ARG A CA 1
ATOM 773 C C . ARG A 1 98 ? 9.449 -9.442 -25.232 1.00 90.81 98 ARG A C 1
ATOM 775 O O . ARG A 1 98 ? 8.298 -9.677 -24.875 1.00 90.81 98 ARG A O 1
ATOM 782 N N . PRO A 1 99 ? 10.509 -9.750 -24.463 1.00 90.06 99 PRO A N 1
ATOM 783 C CA . PRO A 1 99 ? 10.344 -10.262 -23.108 1.00 90.06 99 PRO A CA 1
ATOM 784 C C . PRO A 1 99 ? 9.661 -9.213 -22.221 1.00 90.06 99 PRO A C 1
ATOM 786 O O . PRO A 1 99 ? 9.984 -8.030 -22.295 1.00 90.06 99 PRO A O 1
ATOM 789 N N . HIS A 1 100 ? 8.738 -9.673 -21.379 1.00 91.56 100 HIS A N 1
ATOM 790 C CA . HIS A 1 100 ? 8.005 -8.851 -20.420 1.00 91.56 100 HIS A CA 1
ATOM 791 C C . HIS A 1 100 ? 8.160 -9.403 -19.009 1.00 91.56 100 HIS A C 1
ATOM 793 O O . HIS A 1 100 ? 8.168 -10.617 -18.790 1.00 91.56 100 HIS A O 1
ATOM 799 N N . VAL A 1 101 ? 8.236 -8.487 -18.056 1.00 93.25 101 VAL A N 1
ATOM 800 C CA . VAL A 1 101 ? 8.242 -8.751 -16.618 1.00 93.25 101 VAL A CA 1
ATOM 801 C C . VAL A 1 101 ? 6.847 -9.145 -16.136 1.00 93.25 101 VAL A C 1
ATOM 803 O O . VAL A 1 101 ? 5.831 -8.790 -16.733 1.00 93.25 101 VAL A O 1
ATOM 806 N N . LEU A 1 102 ? 6.776 -9.903 -15.038 1.00 94.94 102 LEU A N 1
ATOM 807 C CA . LEU A 1 102 ? 5.514 -10.479 -14.559 1.00 94.94 102 LEU A CA 1
ATOM 808 C C . LEU A 1 102 ? 4.446 -9.413 -14.268 1.00 94.94 102 LEU A C 1
ATOM 810 O O . LEU A 1 102 ? 3.265 -9.647 -14.516 1.00 94.94 102 LEU A O 1
ATOM 814 N N . TYR A 1 103 ? 4.848 -8.251 -13.753 1.00 95.44 103 TYR A N 1
ATOM 815 C CA . TYR A 1 103 ? 3.910 -7.194 -13.388 1.00 95.44 103 TYR A CA 1
ATOM 816 C C . TYR A 1 103 ? 3.242 -6.510 -14.594 1.00 95.44 103 TYR A C 1
ATOM 818 O O . TYR A 1 103 ? 2.154 -5.969 -14.421 1.00 95.44 103 TYR A O 1
ATOM 826 N N . ASP A 1 104 ? 3.773 -6.639 -15.819 1.00 94.00 104 ASP A N 1
ATOM 827 C CA . ASP A 1 104 ? 3.129 -6.114 -17.041 1.00 94.00 104 ASP A CA 1
ATOM 828 C C . ASP A 1 104 ? 1.809 -6.831 -17.381 1.00 94.00 104 ASP A C 1
ATOM 830 O O . ASP A 1 104 ? 0.982 -6.325 -18.142 1.00 94.00 104 ASP A O 1
ATOM 834 N N . TYR A 1 105 ? 1.589 -8.021 -16.816 1.00 96.00 105 TYR A N 1
ATOM 835 C CA . TYR A 1 105 ? 0.378 -8.816 -17.026 1.00 96.00 105 TYR A CA 1
ATOM 836 C C . TYR A 1 105 ? -0.759 -8.445 -16.063 1.00 96.00 105 TYR A C 1
ATOM 838 O O . TYR A 1 105 ? -1.890 -8.905 -16.239 1.00 96.00 105 TYR A O 1
ATOM 846 N N . PHE A 1 106 ? -0.488 -7.621 -15.047 1.00 96.44 106 PHE A N 1
ATOM 847 C CA . PHE A 1 106 ? -1.467 -7.221 -14.041 1.00 96.44 106 PHE A CA 1
ATOM 848 C C . PHE A 1 106 ? -1.912 -5.776 -14.270 1.00 96.44 106 PHE A C 1
ATOM 850 O O . PHE A 1 106 ? -1.183 -4.828 -13.999 1.00 96.44 106 PHE A O 1
ATOM 857 N N . ALA A 1 107 ? -3.156 -5.596 -14.716 1.00 95.00 107 ALA A N 1
ATOM 858 C CA . ALA A 1 107 ? -3.768 -4.274 -14.809 1.00 95.00 107 ALA A CA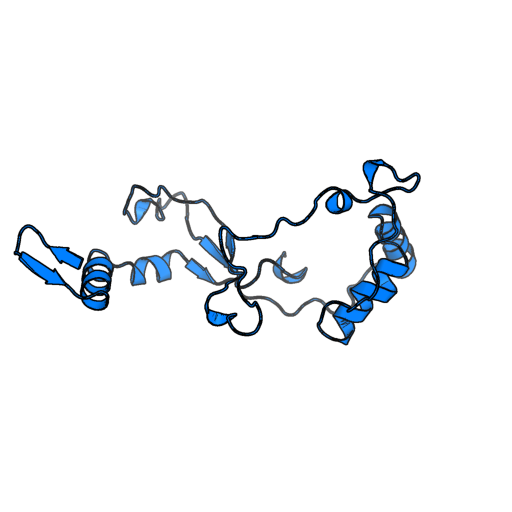 1
ATOM 859 C C . ALA A 1 107 ? -4.373 -3.851 -13.461 1.00 95.00 107 ALA A C 1
ATOM 861 O O . ALA A 1 107 ? -5.140 -4.601 -12.844 1.00 95.00 107 ALA A O 1
ATOM 862 N N . GLN A 1 108 ? -4.073 -2.627 -13.019 1.00 96.25 108 GLN A N 1
ATOM 863 C CA . GLN A 1 108 ? -4.678 -2.055 -11.818 1.00 96.25 108 GLN A CA 1
ATOM 864 C C . GLN A 1 108 ? -6.183 -1.857 -12.035 1.00 96.25 108 GLN A C 1
ATOM 866 O O . GLN A 1 108 ? -6.626 -1.231 -12.999 1.00 96.25 108 GLN A O 1
ATOM 871 N N . ARG A 1 109 ? -6.990 -2.406 -11.125 1.00 96.56 109 ARG A N 1
ATOM 872 C CA . ARG A 1 109 ? -8.439 -2.186 -11.131 1.00 96.56 109 ARG A CA 1
ATOM 873 C C . ARG A 1 109 ? -8.747 -0.830 -10.520 1.00 96.56 109 ARG A C 1
ATOM 875 O O . ARG A 1 109 ? -8.106 -0.420 -9.560 1.00 96.56 109 ARG A O 1
ATOM 882 N N . PHE A 1 110 ? -9.798 -0.194 -11.015 1.00 95.44 110 PHE A N 1
ATOM 883 C CA . PHE A 1 110 ? -10.282 1.067 -10.477 1.00 95.44 110 PHE A CA 1
ATOM 884 C C . PHE A 1 110 ? -11.803 1.055 -10.351 1.00 95.44 110 PHE A C 1
ATOM 886 O O . PHE A 1 110 ? -12.496 0.239 -10.965 1.00 95.44 110 PHE A O 1
ATOM 893 N N . ALA A 1 111 ? -12.312 1.933 -9.493 1.00 94.12 111 ALA A N 1
ATOM 894 C CA . ALA A 1 111 ? -13.733 2.057 -9.232 1.00 94.12 111 ALA A CA 1
ATOM 895 C C . ALA A 1 111 ? -14.397 2.993 -10.251 1.00 94.12 111 ALA A C 1
ATOM 897 O O . ALA A 1 111 ? -13.853 4.043 -10.592 1.00 94.12 111 ALA A O 1
ATOM 898 N N . GLN A 1 112 ? -15.585 2.618 -10.723 1.00 93.75 112 GLN A N 1
ATOM 899 C CA . GLN A 1 112 ? -16.416 3.433 -11.606 1.00 93.75 112 GLN A CA 1
ATOM 900 C C . GLN A 1 112 ? -17.881 3.258 -11.214 1.00 93.75 112 GLN A C 1
ATOM 902 O O . GLN A 1 112 ? -18.331 2.125 -11.067 1.00 93.75 112 GLN A O 1
ATOM 907 N N . VAL A 1 113 ? -18.635 4.359 -11.125 1.00 92.88 113 VAL A N 1
ATOM 908 C CA . VAL A 1 113 ? -20.093 4.421 -10.871 1.00 92.88 113 VAL A CA 1
ATOM 909 C C . VAL A 1 113 ? -20.536 3.871 -9.507 1.00 92.88 113 VAL A C 1
ATOM 911 O O . VAL A 1 113 ? -21.189 4.583 -8.752 1.00 92.88 113 VAL A O 1
ATOM 914 N N . THR A 1 114 ? -20.191 2.629 -9.173 1.00 93.75 114 THR A N 1
ATOM 915 C CA . THR A 1 114 ? -20.648 1.906 -7.978 1.00 93.75 114 THR A CA 1
ATOM 916 C C . THR A 1 114 ? -20.068 2.449 -6.680 1.00 93.75 114 THR A C 1
ATOM 918 O O . THR A 1 114 ? -20.727 2.400 -5.646 1.00 93.75 114 THR A O 1
ATOM 921 N N . ASN A 1 115 ? -18.839 2.957 -6.721 1.00 95.88 115 ASN A N 1
ATOM 922 C CA . ASN A 1 115 ? -18.164 3.580 -5.591 1.00 95.88 115 ASN A CA 1
ATOM 923 C C . ASN A 1 115 ? -17.170 4.638 -6.102 1.00 95.88 115 ASN A C 1
ATOM 925 O O . ASN A 1 115 ? -16.521 4.408 -7.124 1.00 95.88 115 ASN A O 1
ATOM 929 N N . PRO A 1 116 ? -17.059 5.798 -5.433 1.00 93.62 116 PRO A N 1
ATOM 930 C CA . PRO A 1 116 ? -16.136 6.851 -5.843 1.00 93.62 116 PRO A CA 1
ATOM 931 C C . PRO A 1 116 ? -14.680 6.487 -5.513 1.00 93.62 116 PRO A C 1
ATOM 933 O O . PRO A 1 116 ? -14.414 5.786 -4.534 1.00 93.62 116 PRO A O 1
ATOM 936 N N . ALA A 1 117 ? -13.742 6.982 -6.326 1.00 93.88 117 ALA A N 1
ATOM 937 C CA . ALA A 1 117 ? -12.322 7.003 -5.975 1.00 93.88 117 ALA A CA 1
ATOM 938 C C . ALA A 1 117 ? -12.052 8.092 -4.920 1.00 93.88 117 ALA A C 1
ATOM 940 O O . ALA A 1 117 ? -12.753 9.102 -4.889 1.00 93.88 117 ALA A O 1
ATOM 941 N N . ILE A 1 118 ? -11.044 7.872 -4.074 1.00 95.19 118 ILE A N 1
ATOM 942 C CA . ILE A 1 118 ? -10.596 8.817 -3.037 1.00 95.19 118 ILE A CA 1
ATOM 943 C C . ILE A 1 118 ? -9.462 9.673 -3.611 1.00 95.19 118 ILE A C 1
ATOM 945 O O . ILE A 1 118 ? -8.617 9.139 -4.331 1.00 95.19 118 ILE A O 1
ATOM 949 N N . ASP A 1 119 ? -9.424 10.970 -3.293 1.00 96.62 119 ASP A N 1
ATOM 950 C CA . ASP A 1 119 ? -8.304 11.842 -3.670 1.00 96.62 119 ASP A CA 1
ATOM 951 C C . ASP A 1 119 ? -7.086 11.586 -2.753 1.00 96.62 119 ASP A C 1
ATOM 953 O O . ASP A 1 119 ? -7.122 11.953 -1.573 1.00 96.62 119 ASP A O 1
ATOM 957 N N . PRO A 1 120 ? -5.982 10.999 -3.257 1.00 95.06 120 PRO A N 1
ATOM 958 C CA . PRO A 1 120 ? -4.845 10.626 -2.417 1.00 95.06 120 PRO A CA 1
ATOM 959 C C . PRO A 1 120 ? -4.066 11.824 -1.859 1.00 95.06 120 PRO A C 1
ATOM 961 O O . PRO A 1 120 ? -3.294 11.653 -0.918 1.00 95.06 120 PRO A O 1
ATOM 964 N N . TYR A 1 121 ? -4.257 13.035 -2.395 1.00 93.00 121 TYR A N 1
ATOM 965 C CA . TYR A 1 121 ? -3.590 14.246 -1.914 1.00 93.00 121 TYR A CA 1
ATOM 966 C C . TYR A 1 121 ? -4.473 15.043 -0.958 1.00 93.00 121 TYR A C 1
ATOM 968 O O . TYR A 1 121 ? -4.016 15.474 0.100 1.00 93.00 121 TYR A O 1
ATOM 976 N N . ARG A 1 122 ? -5.742 15.260 -1.319 1.00 97.38 122 ARG A N 1
ATOM 977 C CA . ARG A 1 122 ? -6.671 16.075 -0.518 1.00 97.38 122 ARG A CA 1
ATOM 978 C C . ARG A 1 122 ? -7.272 15.305 0.649 1.00 97.38 122 ARG A C 1
ATOM 980 O O . ARG A 1 122 ? -7.568 15.910 1.676 1.00 97.38 122 ARG A O 1
ATOM 987 N N . GLU A 1 123 ? -7.425 13.992 0.510 1.00 96.19 123 GLU A N 1
ATOM 988 C CA . GLU A 1 123 ? -8.038 13.111 1.509 1.00 96.19 123 GLU A CA 1
ATOM 989 C C . GLU 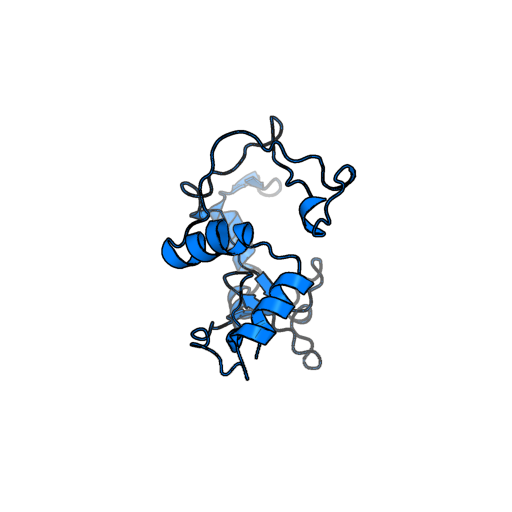A 1 123 ? -7.015 12.142 2.127 1.00 96.19 123 GLU A C 1
ATOM 991 O O . GLU A 1 123 ? -7.382 11.133 2.725 1.00 96.19 123 GLU A O 1
ATOM 996 N N . ALA A 1 124 ? -5.718 12.467 2.066 1.00 93.50 124 ALA A N 1
ATOM 997 C CA . ALA A 1 124 ? -4.641 11.623 2.592 1.00 93.50 124 ALA A CA 1
ATOM 998 C C . ALA A 1 124 ? -4.840 11.205 4.066 1.00 93.50 124 ALA A C 1
ATOM 1000 O O . ALA A 1 124 ? -4.433 10.117 4.463 1.00 93.50 124 ALA A O 1
ATOM 1001 N N . LEU A 1 125 ? -5.509 12.037 4.879 1.00 95.44 125 LEU A N 1
ATOM 1002 C CA . LEU A 1 125 ? -5.765 11.776 6.304 1.00 95.44 125 LEU A CA 1
ATOM 1003 C C . LEU A 1 125 ? -6.618 10.520 6.558 1.00 95.44 125 LEU A C 1
ATOM 1005 O O . LEU A 1 125 ? -6.528 9.934 7.637 1.00 95.44 125 LEU A O 1
ATOM 1009 N N . VAL A 1 126 ? -7.458 10.116 5.600 1.00 96.06 126 VAL A N 1
ATOM 1010 C CA . VAL A 1 126 ? -8.291 8.907 5.721 1.00 96.06 126 VAL A CA 1
ATOM 1011 C C . VAL A 1 126 ? -7.636 7.668 5.102 1.00 96.06 126 VAL A C 1
ATOM 1013 O O . VAL A 1 126 ? -8.229 6.590 5.122 1.00 96.06 126 VAL A O 1
ATOM 1016 N N . MET A 1 127 ? -6.413 7.798 4.583 1.00 96.19 127 MET A N 1
ATOM 1017 C CA . MET A 1 127 ? -5.623 6.711 4.007 1.00 96.19 127 MET A CA 1
ATOM 1018 C C . MET A 1 127 ? -4.480 6.307 4.947 1.00 96.19 127 MET A C 1
ATOM 1020 O O . MET A 1 127 ? -4.031 7.078 5.792 1.00 96.19 127 MET A O 1
ATOM 1024 N N . SER A 1 128 ? -4.003 5.068 4.823 1.00 95.75 128 SER A N 1
ATOM 1025 C CA . SER A 1 128 ? -2.849 4.584 5.583 1.00 95.75 128 SER A CA 1
ATOM 1026 C C . SER A 1 128 ? -2.118 3.488 4.819 1.00 95.75 128 SER A C 1
ATOM 1028 O O . SER A 1 128 ? -2.755 2.600 4.256 1.00 95.75 128 SER A O 1
ATOM 1030 N N . LEU A 1 129 ? -0.786 3.540 4.855 1.00 96.50 129 LEU A N 1
ATOM 1031 C CA . LEU A 1 129 ? 0.113 2.498 4.354 1.00 96.50 129 LEU A CA 1
ATOM 1032 C C . LEU A 1 129 ? 0.594 1.552 5.467 1.00 96.50 129 LEU A C 1
ATOM 1034 O O . LEU A 1 129 ? 1.442 0.700 5.237 1.00 96.50 129 LEU A O 1
ATOM 1038 N N . SER A 1 130 ? 0.052 1.675 6.683 1.00 95.12 130 SER A N 1
ATOM 1039 C CA . SER A 1 130 ? 0.526 0.897 7.825 1.00 95.12 130 SER A CA 1
ATOM 1040 C C . SER A 1 130 ? 0.373 -0.609 7.626 1.00 95.12 130 SER A C 1
ATOM 1042 O O . SER A 1 130 ? -0.712 -1.109 7.322 1.00 95.12 130 SER A O 1
ATOM 1044 N N . VAL A 1 131 ? 1.444 -1.342 7.919 1.00 94.44 131 VAL A N 1
ATOM 1045 C CA . VAL A 1 131 ? 1.499 -2.803 7.833 1.00 94.44 131 VAL A CA 1
ATOM 1046 C C . VAL A 1 131 ? 1.696 -3.399 9.222 1.00 94.44 131 VAL A C 1
ATOM 1048 O O . VAL A 1 131 ? 2.440 -2.875 10.050 1.00 94.44 131 VAL A O 1
ATOM 1051 N N . PHE A 1 132 ? 1.028 -4.521 9.487 1.00 91.44 132 PHE A N 1
ATOM 1052 C CA . PHE A 1 132 ? 1.220 -5.308 10.703 1.00 91.44 132 PHE A CA 1
ATOM 1053 C C . PHE A 1 132 ? 1.795 -6.675 10.344 1.00 91.44 132 PHE A C 1
ATOM 1055 O O . PHE A 1 132 ? 1.124 -7.488 9.708 1.00 91.44 132 PHE A O 1
ATOM 1062 N N . LEU A 1 133 ? 3.023 -6.941 10.782 1.00 90.44 133 LEU A N 1
ATOM 1063 C CA . LEU A 1 133 ? 3.691 -8.227 10.622 1.00 90.44 133 LEU A CA 1
ATOM 1064 C C . LEU A 1 133 ? 3.545 -9.052 11.899 1.00 90.44 133 LEU A C 1
ATOM 1066 O O . LEU A 1 133 ? 3.801 -8.588 13.011 1.00 90.44 133 LEU A O 1
ATOM 1070 N N . GLY A 1 134 ? 3.120 -10.300 11.739 1.00 85.38 134 GLY A N 1
ATOM 1071 C CA . GLY A 1 134 ? 2.915 -11.228 12.841 1.00 85.38 134 GLY A CA 1
ATOM 1072 C C . GLY A 1 134 ? 1.687 -12.102 12.635 1.00 85.38 134 GLY A C 1
ATOM 1073 O O . GLY A 1 134 ? 0.940 -11.982 11.665 1.00 85.38 134 GLY A O 1
ATOM 1074 N N . ARG A 1 135 ? 1.468 -13.026 13.569 1.00 78.88 135 ARG A N 1
ATOM 1075 C CA . ARG A 1 135 ? 0.346 -13.959 13.481 1.00 78.88 135 ARG A CA 1
ATOM 1076 C C . ARG A 1 135 ? -0.972 -13.244 13.771 1.00 78.88 135 ARG A C 1
ATOM 1078 O O . ARG A 1 135 ? -1.178 -12.771 14.887 1.00 78.88 135 ARG A O 1
ATOM 1085 N N . GLN A 1 136 ? -1.896 -13.277 12.813 1.00 77.69 136 GLN A N 1
ATOM 1086 C CA . GLN A 1 136 ? -3.261 -12.806 13.030 1.00 77.69 136 GLN A CA 1
ATOM 1087 C C . GLN A 1 136 ? -3.977 -13.650 14.098 1.00 77.69 136 GLN A C 1
ATOM 1089 O O . GLN A 1 136 ? -3.856 -14.880 14.162 1.00 77.69 136 GLN A O 1
ATOM 1094 N N . GLY A 1 137 ? -4.687 -12.956 14.983 1.00 74.50 137 GLY A N 1
ATOM 1095 C CA . GLY A 1 137 ? -5.468 -13.546 16.062 1.00 74.50 137 GLY A CA 1
ATOM 1096 C C . GLY A 1 137 ? -6.837 -14.067 15.611 1.00 74.50 137 GLY A C 1
ATOM 1097 O O . GLY A 1 137 ? -7.276 -13.829 14.492 1.00 74.50 137 GLY A O 1
ATOM 1098 N N . ASN A 1 138 ? -7.543 -14.761 16.507 1.00 78.75 138 ASN A N 1
ATOM 1099 C CA . ASN A 1 138 ? -8.945 -15.119 16.304 1.00 78.75 138 ASN A CA 1
ATOM 1100 C C . ASN A 1 138 ? -9.839 -13.880 16.488 1.00 78.75 138 ASN A C 1
ATOM 1102 O O . ASN A 1 138 ? -9.926 -13.353 17.596 1.00 78.75 138 ASN A O 1
ATOM 1106 N N . MET A 1 139 ? -10.538 -13.467 15.428 1.00 79.94 139 MET A N 1
ATOM 1107 C CA . MET A 1 139 ? -11.438 -12.305 15.435 1.00 79.94 139 MET A CA 1
ATOM 1108 C C . MET A 1 139 ? -12.650 -12.458 16.367 1.00 79.94 139 MET A C 1
ATOM 1110 O O . MET A 1 139 ? -13.179 -11.458 16.836 1.00 79.94 139 MET A O 1
ATOM 1114 N N . LEU A 1 140 ? -13.083 -13.689 16.663 1.00 84.75 140 LEU A N 1
ATOM 1115 C CA . LEU A 1 140 ? -14.244 -13.953 17.525 1.00 84.75 140 LEU A CA 1
ATOM 1116 C C . LEU A 1 140 ? -13.890 -13.977 19.018 1.00 84.75 140 LEU A C 1
ATOM 1118 O O . LEU A 1 140 ? -14.776 -13.986 19.869 1.00 84.75 140 LEU A O 1
ATOM 1122 N N . ALA A 1 141 ? -12.598 -14.034 19.347 1.00 80.00 141 ALA A N 1
ATOM 1123 C CA . ALA A 1 141 ? -12.130 -14.136 20.720 1.00 80.00 141 ALA A CA 1
ATOM 1124 C C . ALA A 1 141 ? -11.596 -12.787 21.211 1.00 80.00 141 ALA A C 1
ATOM 1126 O O . ALA A 1 141 ? -10.442 -12.431 20.964 1.00 80.00 141 ALA A O 1
ATOM 1127 N N . GLU A 1 142 ? -12.409 -12.080 21.997 1.00 72.50 142 GLU A N 1
ATOM 1128 C CA . GLU A 1 142 ? -12.027 -10.853 22.711 1.00 72.50 142 GLU A CA 1
ATOM 1129 C C . GLU A 1 142 ? -11.179 -11.157 23.963 1.00 72.50 142 GLU A C 1
ATOM 1131 O O . GLU A 1 142 ? -11.536 -10.819 25.095 1.00 72.50 142 GLU A O 1
ATOM 1136 N N . SER A 1 143 ? -10.054 -11.849 23.775 1.00 66.56 143 SER A N 1
ATOM 1137 C CA . SER A 1 143 ? -9.157 -12.260 24.855 1.00 66.56 143 SER A CA 1
ATOM 1138 C C . SER A 1 143 ? -7.738 -11.729 24.651 1.00 66.56 143 SER A C 1
ATOM 1140 O O . SER A 1 143 ? -7.219 -11.805 23.533 1.00 66.56 143 SER A O 1
ATOM 1142 N N . PRO A 1 144 ? -7.036 -11.329 25.731 1.00 60.00 144 PRO A N 1
ATOM 1143 C CA . PRO A 1 144 ? -5.597 -11.113 25.683 1.00 60.00 144 PRO A CA 1
ATOM 1144 C C . PRO A 1 144 ? -4.855 -12.341 25.155 1.00 60.00 144 PRO A C 1
ATOM 1146 O O . PRO A 1 144 ? -3.847 -12.177 24.493 1.00 60.00 144 PRO A O 1
ATOM 1149 N N . THR A 1 145 ? -5.341 -13.571 25.385 1.00 54.56 145 THR A N 1
ATOM 1150 C CA . THR A 1 145 ? -4.689 -14.816 24.919 1.00 54.56 145 THR A CA 1
ATOM 1151 C C . THR A 1 145 ? -4.739 -15.015 23.403 1.00 54.56 145 THR A C 1
ATOM 1153 O O . THR A 1 145 ? -3.910 -15.747 22.855 1.00 54.56 145 THR A O 1
ATOM 1156 N N . THR A 1 146 ? -5.613 -14.295 22.692 1.00 55.16 146 THR A N 1
ATOM 1157 C CA . THR A 1 146 ? -5.503 -14.127 21.237 1.00 55.16 146 THR A CA 1
ATOM 1158 C C . THR A 1 146 ? -4.152 -13.495 20.861 1.00 55.16 146 THR A C 1
ATOM 1160 O O . THR A 1 146 ? -3.585 -13.859 19.836 1.00 55.16 146 THR A O 1
ATOM 1163 N N . PHE A 1 147 ? -3.566 -12.695 21.756 1.00 50.28 147 PHE A N 1
ATOM 1164 C CA . PHE A 1 147 ? -2.259 -12.032 21.655 1.00 50.28 147 PHE A CA 1
ATOM 1165 C C . PHE A 1 147 ? -1.213 -12.525 22.681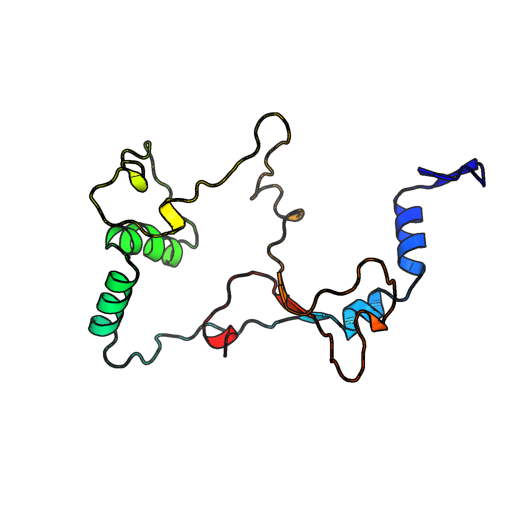 1.00 50.28 147 PHE A C 1
ATOM 1167 O O . PHE A 1 147 ? -0.070 -12.090 22.661 1.00 50.28 147 PHE A O 1
ATOM 1174 N N . ASN A 1 148 ? -1.572 -13.432 23.595 1.00 44.31 148 ASN A N 1
ATOM 1175 C CA . ASN A 1 148 ? -0.768 -13.711 24.788 1.00 44.31 148 ASN A CA 1
ATOM 1176 C C . ASN A 1 148 ? -0.855 -15.184 25.204 1.00 44.31 148 ASN A C 1
ATOM 1178 O O . ASN A 1 148 ? -1.413 -15.540 26.240 1.00 44.31 148 ASN A O 1
ATOM 1182 N N . ASN A 1 149 ? -0.313 -16.068 24.369 1.00 49.12 149 ASN A N 1
ATOM 1183 C CA . ASN A 1 149 ? 0.178 -17.340 24.878 1.00 49.12 149 ASN A CA 1
ATOM 1184 C C . ASN A 1 149 ? 1.649 -17.101 25.280 1.00 49.12 149 ASN A C 1
ATOM 1186 O O . ASN A 1 149 ? 2.445 -16.769 24.401 1.00 49.12 149 ASN A O 1
ATOM 1190 N N . PRO A 1 150 ? 2.021 -17.223 26.570 1.00 47.66 150 PRO A N 1
ATOM 1191 C CA . PRO A 1 150 ? 3.369 -16.906 27.050 1.00 47.66 150 PRO A CA 1
ATOM 1192 C C . PRO A 1 150 ? 4.473 -17.778 26.430 1.00 47.66 150 PRO A C 1
ATOM 1194 O O . PRO A 1 150 ? 5.637 -17.400 26.469 1.00 47.66 150 PRO A O 1
ATOM 1197 N N . LYS A 1 151 ? 4.123 -18.906 25.794 1.00 48.47 151 LYS A N 1
ATOM 1198 C CA . LYS A 1 151 ? 5.055 -19.720 24.991 1.00 48.47 151 LYS A CA 1
ATOM 1199 C C . LYS A 1 151 ? 5.193 -19.261 23.529 1.00 48.47 151 LYS A C 1
ATOM 1201 O O . LYS A 1 151 ? 5.942 -19.865 22.776 1.00 48.47 151 LYS A O 1
ATOM 1206 N N . LEU A 1 152 ? 4.432 -18.253 23.106 1.00 49.88 152 LEU A N 1
ATOM 1207 C CA . LEU A 1 152 ? 4.155 -17.936 21.697 1.00 49.88 152 LEU A CA 1
ATOM 1208 C C . LEU A 1 152 ? 4.309 -16.445 21.354 1.00 49.88 152 LEU A C 1
ATOM 1210 O O . LEU A 1 152 ? 3.942 -16.075 20.246 1.00 49.88 152 LEU A O 1
ATOM 1214 N N . ASN A 1 153 ? 4.816 -15.627 22.292 1.00 50.84 153 ASN A N 1
ATOM 1215 C CA . ASN A 1 153 ? 5.210 -14.212 22.152 1.00 50.84 153 ASN A CA 1
ATOM 1216 C C . ASN A 1 153 ? 4.561 -13.490 20.950 1.00 50.84 153 ASN A C 1
ATOM 1218 O O . ASN A 1 153 ? 5.209 -13.174 19.956 1.00 50.84 153 ASN A O 1
ATOM 1222 N N . ARG A 1 154 ? 3.238 -13.299 21.008 1.00 60.94 154 ARG A N 1
ATOM 1223 C CA . ARG A 1 154 ? 2.425 -12.776 19.899 1.00 60.94 154 ARG A CA 1
ATOM 1224 C C . ARG A 1 154 ? 2.435 -11.242 19.896 1.00 60.94 154 ARG A C 1
ATOM 1226 O O . ARG A 1 154 ? 1.403 -10.601 20.080 1.00 60.94 154 ARG A O 1
ATOM 1233 N N . ARG A 1 155 ? 3.611 -10.647 19.702 1.00 72.38 155 ARG A N 1
ATOM 1234 C CA . ARG A 1 155 ? 3.724 -9.217 19.385 1.00 72.38 155 ARG A CA 1
ATOM 1235 C C . ARG A 1 155 ? 3.580 -9.032 17.879 1.00 72.38 155 ARG A C 1
ATOM 1237 O O . ARG A 1 155 ? 4.155 -9.797 17.111 1.00 72.38 155 ARG A O 1
ATOM 1244 N N . MET A 1 156 ? 2.788 -8.048 17.469 1.00 85.25 156 MET A N 1
ATOM 1245 C CA . MET A 1 156 ? 2.739 -7.604 16.080 1.00 85.25 156 MET A CA 1
ATOM 1246 C C . MET A 1 156 ? 3.735 -6.469 15.906 1.00 85.25 156 MET A C 1
ATOM 1248 O O . MET A 1 156 ? 3.722 -5.502 16.676 1.00 85.25 156 MET A O 1
ATOM 1252 N N . LEU A 1 157 ? 4.577 -6.592 14.890 1.00 90.50 157 LEU A N 1
ATOM 1253 C CA . LEU A 1 157 ? 5.437 -5.516 14.444 1.00 90.50 157 LEU A CA 1
ATOM 1254 C C . LEU A 1 157 ? 4.616 -4.596 13.542 1.00 90.50 157 LEU A C 1
ATOM 1256 O O . LEU A 1 157 ? 3.979 -5.052 12.598 1.00 90.50 1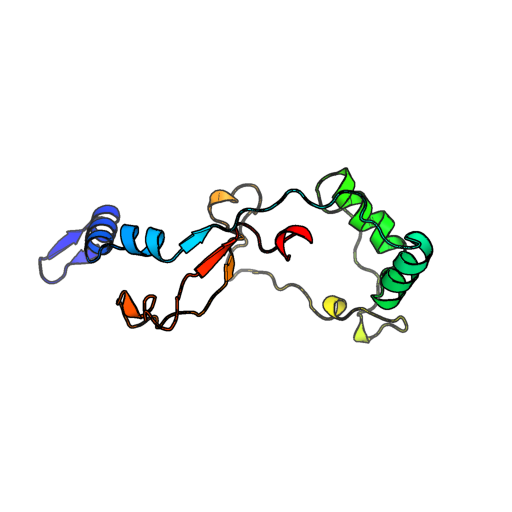57 LEU A O 1
ATOM 1260 N N . TRP A 1 158 ? 4.581 -3.314 13.870 1.00 93.00 158 TRP A N 1
ATOM 1261 C CA . TRP A 1 158 ? 3.844 -2.300 13.133 1.00 93.00 158 TRP A CA 1
ATOM 1262 C C . TRP A 1 158 ? 4.819 -1.408 12.374 1.00 93.00 158 TRP A C 1
ATOM 1264 O O . TRP A 1 158 ? 5.662 -0.760 12.996 1.00 93.00 158 TRP A O 1
ATOM 1274 N N . LEU A 1 159 ? 4.670 -1.383 11.053 1.00 94.62 159 LEU A N 1
ATOM 1275 C CA . LEU A 1 159 ? 5.401 -0.527 10.131 1.00 94.62 159 LEU A CA 1
ATOM 1276 C C . LEU A 1 159 ? 4.465 0.582 9.649 1.00 94.62 159 LEU A C 1
ATOM 1278 O O . LEU A 1 159 ? 3.267 0.352 9.464 1.00 94.62 159 LEU A O 1
ATOM 1282 N N . GLU A 1 160 ? 5.003 1.785 9.466 1.00 92.94 160 GLU A N 1
ATOM 1283 C CA . GLU A 1 160 ? 4.228 2.922 8.954 1.00 92.94 160 GLU A CA 1
ATOM 1284 C C . GLU A 1 160 ? 4.007 2.836 7.439 1.00 92.94 160 GLU A C 1
ATOM 1286 O O . GLU A 1 160 ? 2.957 3.274 6.968 1.00 92.94 160 GLU A O 1
ATOM 1291 N N . ASP A 1 161 ? 4.946 2.208 6.727 1.00 92.44 161 ASP A N 1
ATOM 1292 C CA . ASP A 1 161 ? 4.982 2.040 5.275 1.00 92.44 161 ASP A CA 1
ATOM 1293 C C . ASP A 1 161 ? 5.395 0.591 4.924 1.00 92.44 161 ASP A C 1
ATOM 1295 O O . ASP A 1 161 ? 6.143 -0.023 5.696 1.00 92.44 161 ASP A O 1
ATOM 1299 N N . PRO A 1 162 ? 4.907 -0.004 3.818 1.00 94.25 162 PRO A N 1
ATOM 1300 C CA . PRO A 1 162 ? 5.367 -1.310 3.345 1.00 94.25 162 PRO A CA 1
ATOM 1301 C C . PRO A 1 162 ? 6.807 -1.316 2.809 1.00 94.25 162 PRO A C 1
ATOM 1303 O O . PRO A 1 162 ? 7.377 -2.399 2.672 1.00 94.25 162 PRO A O 1
ATOM 1306 N N . VAL A 1 163 ? 7.381 -0.161 2.467 1.00 91.94 163 VAL A N 1
ATOM 1307 C CA . VAL A 1 163 ? 8.743 -0.040 1.939 1.00 91.94 163 VAL A CA 1
ATOM 1308 C C . VAL A 1 163 ? 9.738 0.048 3.094 1.00 91.94 163 VAL A C 1
ATOM 1310 O O . VAL A 1 163 ? 9.676 0.951 3.929 1.00 91.94 163 VAL A O 1
ATOM 1313 N N . ILE A 1 164 ? 10.678 -0.893 3.113 1.00 90.56 164 ILE A N 1
ATOM 1314 C CA . ILE A 1 164 ? 11.791 -0.958 4.063 1.00 90.56 164 ILE A CA 1
ATOM 1315 C C . ILE A 1 164 ? 13.109 -0.920 3.294 1.00 90.56 164 ILE A C 1
ATOM 1317 O O . ILE A 1 164 ? 13.178 -1.395 2.160 1.00 90.56 164 ILE A O 1
ATOM 1321 N N . ASN A 1 165 ? 14.144 -0.336 3.889 1.00 88.38 165 ASN A N 1
ATOM 1322 C CA . ASN A 1 165 ? 15.474 -0.317 3.283 1.00 88.38 165 ASN A CA 1
ATOM 1323 C C . ASN A 1 165 ? 16.322 -1.527 3.719 1.00 88.38 165 ASN A C 1
ATOM 1325 O O . ASN A 1 165 ? 15.943 -2.262 4.622 1.00 88.38 165 ASN A O 1
ATOM 1329 N N . GLU A 1 166 ? 1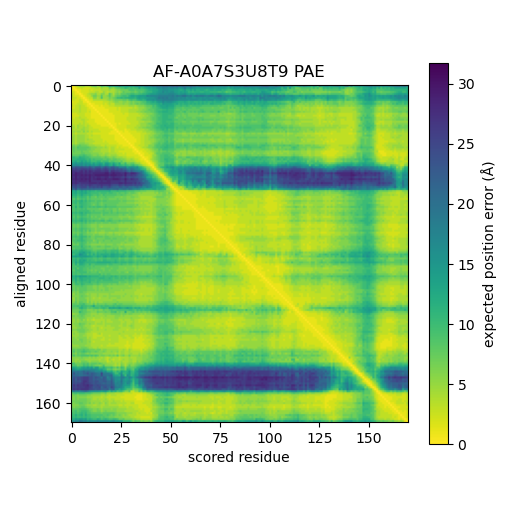7.489 -1.730 3.106 1.00 86.19 166 GLU A N 1
ATOM 1330 C CA . GLU A 1 166 ? 18.358 -2.878 3.424 1.00 86.19 166 GLU A CA 1
ATOM 1331 C C . GLU A 1 166 ? 18.739 -2.954 4.914 1.00 86.19 166 GLU A C 1
ATOM 1333 O O . GLU A 1 166 ? 18.707 -4.028 5.503 1.00 86.19 166 GLU A O 1
ATOM 1338 N N . LYS A 1 167 ? 19.000 -1.816 5.577 1.00 84.44 167 LYS A N 1
ATOM 1339 C CA . LYS A 1 167 ? 19.300 -1.815 7.021 1.00 84.44 167 LYS A CA 1
ATOM 1340 C C . LYS A 1 167 ? 18.080 -2.067 7.896 1.00 84.44 167 LYS A C 1
ATOM 1342 O O . LYS A 1 167 ? 18.233 -2.436 9.054 1.00 84.44 167 LYS A O 1
ATOM 1347 N N . ASP A 1 168 ? 16.884 -1.794 7.387 1.00 86.00 168 ASP A N 1
ATOM 1348 C CA . ASP A 1 168 ? 15.645 -2.135 8.085 1.00 86.00 168 ASP A CA 1
ATOM 1349 C C . ASP A 1 168 ? 15.386 -3.645 8.052 1.00 86.00 168 ASP A C 1
ATOM 1351 O O . ASP A 1 168 ? 14.693 -4.170 8.925 1.00 86.00 168 ASP A O 1
ATOM 1355 N N . LEU A 1 169 ? 15.891 -4.324 7.020 1.00 84.06 169 LEU A N 1
ATOM 1356 C CA . LEU A 1 169 ? 15.701 -5.752 6.809 1.00 84.06 169 LEU A CA 1
ATOM 1357 C C . LEU A 1 169 ? 16.656 -6.613 7.655 1.00 84.06 169 LEU A C 1
ATOM 1359 O O . LEU A 1 169 ? 16.255 -7.709 8.056 1.00 84.06 169 LEU A O 1
ATOM 1363 N N . ASP A 1 170 ? 17.872 -6.120 7.912 1.00 78.38 170 ASP A N 1
ATOM 1364 C CA . ASP A 1 170 ? 18.902 -6.756 8.756 1.00 78.38 170 ASP A CA 1
ATOM 1365 C C . ASP A 1 170 ? 18.514 -6.842 10.251 1.00 78.38 170 ASP A C 1
ATOM 1367 O O . ASP A 1 170 ? 18.690 -7.936 10.848 1.00 78.38 170 ASP A O 1
#

Solvent-accessible surface area (backbone atoms only — not comparable to full-atom values): 11066 Å² total; per-residue (Å²): 91,73,42,82,88,81,70,43,80,45,54,71,68,57,53,52,50,58,60,59,66,74,50,67,56,72,58,48,49,65,75,29,50,43,77,62,76,83,53,77,62,74,68,91,69,91,57,88,62,51,68,70,54,46,54,50,49,38,53,74,72,65,56,49,70,63,50,44,64,57,38,51,49,36,27,72,75,70,74,40,81,64,86,85,80,84,79,87,85,68,68,58,57,93,74,41,94,60,93,70,60,80,68,71,75,59,80,86,83,78,69,67,94,85,45,83,77,79,55,75,77,88,46,39,89,84,56,81,56,62,39,75,49,63,85,83,58,57,89,88,50,96,47,69,58,52,46,50,44,91,92,60,75,43,50,30,40,33,33,72,48,82,80,74,46,74,60,54,72,108

Organism: NCBI:txid141414

InterPro domains:
  IPR006982 Glutamate synthase, central-N [PF04898] (59-169)
  IPR013785 Aldolase-type TIM barrel [G3DSA:3.20.20.70] (31-170)
  IPR050711 Electron transfer and nitrogen metabolism enzyme [PTHR11938] (20-137)

Sequence (170 aa):
SIDLSTGELVEDMDIKSRMAQKKPYKAWVKDFRQKFQNQEPMGKGEMTDPEKDLLRWELAMGYSAEDIDMVVESMAITGREPTFSMGNDKPLAVLSERPHVLYDYFAQRFAQVTNPAIDPYREALVMSLSVFLGRQGNMLAESPTTFNNPKLNRRMLWLEDPVINEKDLD

Radius of gyration: 24.37 Å; Cα contacts (8 Å, |Δi|>4): 121; chains: 1; bounding box: 69×36×58 Å

Foldseek 3Di:
DADPVVRDDDDPVRVVVVVPPPDVVVVLCVQFEDEQDADDFDDPDPDPVCPVVVVVVCVVQPHDPCCVPQAVVCCVVPVDGHDDDDDPPAPQCVPDPDHDHPCSNDDDDDDDDVDDDDDCPPPVVVDFQKDWDFDQFDPVDPDSVSQDPVVGNGHIYIYRHPDGHPVSVD

Nearest PDB structures (foldseek):
  1ofe-assembly2_B  TM=9.414E-01  e=8.449E-12  Synechocystis sp. PCC 6803
  7mfm-assembly1_G  TM=8.730E-01  e=1.910E-07  Bacillus subtilis

pLDDT: mean 86.09, std 13.43, range [44.31, 97.38]

Mean predicted aligned error: 8.07 Å